Protein AF-A0A7L3BHM5-F1 (afdb_monomer_lite)

Sequence (59 aa):
DRNAELDFSTFLNIMYRQTKQEEPEKEILTALSMIDRQKRGVISASELRAKLTRLGEKL

Structure (mmCIF, N/CA/C/O backbone):
data_AF-A0A7L3BHM5-F1
#
_entry.id   AF-A0A7L3BHM5-F1
#
loop_
_atom_site.group_PDB
_atom_site.id
_atom_site.type_symbol
_atom_site.label_atom_id
_atom_site.label_alt_id
_atom_site.label_comp_id
_atom_site.label_asym_id
_atom_site.label_entity_id
_atom_site.label_seq_id
_atom_site.pdbx_PDB_ins_code
_atom_site.Cartn_x
_atom_site.Cartn_y
_atom_site.Cartn_z
_atom_site.occupancy
_atom_site.B_iso_or_equiv
_atom_site.auth_seq_id
_atom_site.auth_comp_id
_atom_site.auth_asym_id
_atom_site.auth_atom_id
_atom_site.pdbx_PDB_model_num
ATOM 1 N N . ASP A 1 1 ? 13.439 7.338 -36.381 1.00 52.62 1 ASP A N 1
ATOM 2 C CA . ASP A 1 1 ? 14.639 6.594 -35.958 1.00 52.62 1 ASP A CA 1
ATOM 3 C C . ASP A 1 1 ? 15.066 6.878 -34.539 1.00 52.62 1 ASP A C 1
ATOM 5 O O . ASP A 1 1 ? 15.741 7.863 -34.268 1.00 52.62 1 ASP A O 1
ATOM 9 N N . ARG A 1 2 ? 14.651 5.986 -33.644 1.00 48.88 2 ARG A N 1
ATOM 10 C CA . ARG A 1 2 ? 15.448 5.435 -32.546 1.00 48.88 2 ARG A CA 1
ATOM 11 C C . ARG A 1 2 ? 14.572 4.343 -31.952 1.00 48.88 2 ARG A C 1
ATOM 13 O O . ARG A 1 2 ? 13.737 4.617 -31.097 1.00 48.88 2 ARG A O 1
ATOM 20 N N . ASN A 1 3 ? 14.727 3.124 -32.463 1.00 55.47 3 ASN A N 1
ATOM 21 C CA . ASN A 1 3 ? 14.382 1.945 -31.683 1.00 55.47 3 ASN A CA 1
ATOM 22 C C . ASN A 1 3 ? 15.218 2.054 -30.406 1.00 55.47 3 ASN A C 1
ATOM 24 O O . ASN A 1 3 ? 16.412 1.768 -30.412 1.00 55.47 3 ASN A O 1
ATOM 28 N N . ALA A 1 4 ? 14.618 2.602 -29.352 1.00 62.34 4 ALA A N 1
ATOM 29 C CA . ALA A 1 4 ? 15.185 2.626 -28.020 1.00 62.34 4 ALA A CA 1
ATOM 30 C C . ALA A 1 4 ? 15.035 1.211 -27.456 1.00 62.34 4 ALA A C 1
ATOM 32 O O . ALA A 1 4 ? 14.206 0.962 -26.586 1.00 62.34 4 ALA A O 1
ATOM 33 N N . GLU A 1 5 ? 15.777 0.264 -28.032 1.00 69.38 5 GLU A N 1
ATOM 34 C CA . GLU A 1 5 ? 15.969 -1.033 -27.405 1.00 69.38 5 GLU A CA 1
ATOM 35 C C . GLU A 1 5 ? 16.707 -0.778 -26.099 1.00 69.38 5 GLU A C 1
ATOM 37 O O . GLU A 1 5 ? 17.869 -0.370 -26.067 1.00 69.38 5 GLU A O 1
ATOM 42 N N . LEU A 1 6 ? 15.960 -0.911 -25.012 1.00 78.38 6 LEU A N 1
ATOM 43 C CA . LEU A 1 6 ? 16.477 -0.756 -23.675 1.00 78.38 6 LEU A CA 1
ATOM 44 C C . LEU A 1 6 ? 17.213 -2.052 -23.341 1.00 78.38 6 LEU A C 1
ATOM 46 O O . LEU A 1 6 ? 16.592 -3.111 -23.241 1.00 78.38 6 LEU A O 1
ATOM 50 N N . ASP A 1 7 ? 18.538 -1.986 -23.219 1.00 84.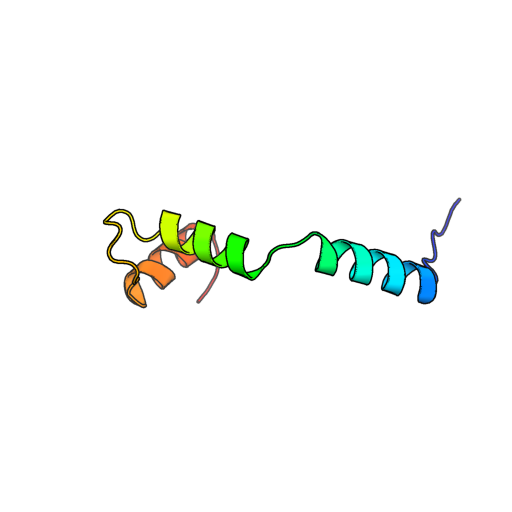81 7 ASP A N 1
ATOM 51 C CA . ASP A 1 7 ? 19.302 -3.163 -22.827 1.00 84.81 7 ASP A CA 1
ATOM 52 C C . ASP A 1 7 ? 18.892 -3.618 -21.415 1.00 84.81 7 ASP A C 1
ATOM 54 O O . ASP A 1 7 ? 18.451 -2.833 -20.566 1.00 84.81 7 ASP A O 1
ATOM 58 N N . PHE A 1 8 ? 19.046 -4.914 -21.159 1.00 81.25 8 PHE A N 1
ATOM 59 C CA . PHE A 1 8 ? 18.586 -5.530 -19.919 1.00 81.25 8 PHE A CA 1
ATOM 60 C C . PHE A 1 8 ? 19.266 -4.959 -18.662 1.00 81.25 8 PHE A C 1
ATOM 62 O O . PHE A 1 8 ? 18.640 -4.861 -17.609 1.00 81.25 8 PHE A O 1
ATOM 69 N N . SER A 1 9 ? 20.520 -4.514 -18.756 1.00 88.06 9 SER A N 1
ATOM 70 C CA . SER A 1 9 ? 21.242 -3.916 -17.625 1.00 88.06 9 SER A CA 1
ATOM 71 C C . SER A 1 9 ? 20.699 -2.527 -17.294 1.00 88.06 9 SER A C 1
ATOM 73 O O . SER A 1 9 ? 20.579 -2.157 -16.122 1.00 88.06 9 SER A O 1
ATOM 75 N N . THR A 1 10 ? 20.324 -1.765 -18.319 1.00 86.25 10 THR A N 1
ATOM 76 C CA . THR A 1 10 ? 19.631 -0.485 -18.170 1.00 86.25 10 THR A CA 1
ATOM 77 C C . THR A 1 10 ? 18.248 -0.687 -17.548 1.00 86.25 10 THR A C 1
ATOM 79 O O . THR A 1 10 ? 17.898 0.031 -16.610 1.00 86.25 10 THR A O 1
ATOM 82 N N . PHE A 1 11 ? 17.504 -1.715 -17.975 1.00 84.19 11 PHE A N 1
ATOM 83 C CA . PHE A 1 11 ? 16.218 -2.082 -17.372 1.00 84.19 11 PHE A CA 1
ATOM 84 C C . PHE A 1 11 ? 16.354 -2.372 -15.874 1.00 84.19 11 PHE A C 1
ATOM 86 O O . PHE A 1 11 ? 15.661 -1.765 -15.058 1.00 84.19 11 PHE A O 1
ATOM 93 N N . LEU A 1 12 ? 17.292 -3.246 -15.494 1.00 85.69 12 LEU A N 1
ATOM 94 C CA . LEU A 1 12 ? 17.516 -3.609 -14.094 1.00 85.69 12 LEU A CA 1
ATOM 95 C C . LEU A 1 12 ? 17.935 -2.409 -13.239 1.00 85.69 12 LEU A C 1
ATOM 97 O O . LEU A 1 12 ? 17.476 -2.282 -12.108 1.00 85.69 12 LEU A O 1
ATOM 101 N N . ASN A 1 13 ? 18.758 -1.502 -13.772 1.00 85.69 13 ASN A N 1
ATOM 102 C CA . ASN A 1 13 ? 19.140 -0.280 -13.062 1.00 85.69 13 ASN A CA 1
ATOM 103 C C . ASN A 1 13 ? 17.956 0.666 -12.832 1.00 85.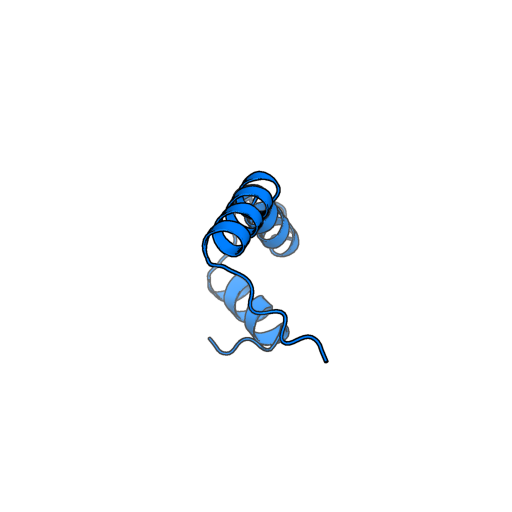69 13 ASN A C 1
ATOM 105 O O . ASN A 1 13 ? 17.862 1.265 -11.760 1.00 85.69 13 ASN A O 1
ATOM 109 N N . ILE A 1 14 ? 17.061 0.810 -13.813 1.00 85.06 14 ILE A N 1
ATOM 110 C CA . ILE A 1 14 ? 15.840 1.613 -13.668 1.00 85.06 14 ILE A CA 1
ATOM 111 C C . ILE A 1 14 ? 14.934 0.985 -12.608 1.00 85.06 14 ILE A C 1
ATOM 113 O O . ILE A 1 14 ? 14.582 1.662 -11.643 1.00 85.06 14 ILE A O 1
ATOM 117 N N . MET A 1 15 ? 14.655 -0.316 -12.726 1.00 83.25 15 MET A N 1
ATOM 118 C CA . MET A 1 15 ? 13.814 -1.043 -11.775 1.00 83.25 15 MET A CA 1
ATOM 119 C C . MET A 1 15 ? 14.379 -0.984 -10.357 1.00 83.25 15 MET A C 1
ATOM 121 O O . MET A 1 15 ? 13.632 -0.704 -9.428 1.00 83.25 15 MET A O 1
ATOM 125 N N . TYR A 1 16 ? 15.691 -1.179 -10.180 1.00 82.19 16 TYR A N 1
ATOM 126 C CA . TYR A 1 16 ? 16.369 -1.101 -8.881 1.00 82.19 16 TYR A CA 1
ATOM 127 C C . TYR A 1 16 ? 16.298 0.296 -8.254 1.00 82.19 16 TYR A C 1
ATOM 129 O O . TYR A 1 16 ? 16.127 0.435 -7.042 1.00 82.19 16 TYR A O 1
ATOM 137 N N . ARG A 1 17 ? 16.435 1.352 -9.066 1.00 81.62 17 ARG A N 1
ATOM 138 C CA . ARG A 1 17 ? 16.292 2.737 -8.597 1.00 81.62 17 ARG A CA 1
ATOM 139 C C . ARG A 1 17 ? 14.851 3.049 -8.205 1.00 81.62 17 ARG A C 1
ATOM 141 O O . ARG A 1 17 ? 14.657 3.666 -7.163 1.00 81.62 17 ARG A O 1
ATOM 148 N N . GLN A 1 18 ? 13.875 2.591 -8.990 1.00 79.00 18 GLN A N 1
ATOM 149 C CA . GLN A 1 18 ? 12.453 2.742 -8.677 1.00 79.00 18 GLN A CA 1
ATOM 150 C C . GLN A 1 18 ? 12.077 1.991 -7.404 1.00 79.00 18 GLN A C 1
ATOM 152 O O . GLN A 1 18 ? 11.574 2.618 -6.485 1.00 79.00 18 GLN A O 1
ATOM 157 N N . THR A 1 19 ? 12.440 0.712 -7.263 1.00 73.75 19 THR A N 1
ATOM 158 C CA . THR A 1 19 ? 12.131 -0.059 -6.038 1.00 73.75 19 THR A CA 1
ATOM 159 C C . THR A 1 19 ? 12.763 0.519 -4.775 1.00 73.75 19 THR A C 1
ATOM 161 O O . THR A 1 19 ? 12.252 0.289 -3.687 1.00 73.75 19 THR A O 1
ATOM 164 N N . LYS A 1 20 ? 13.880 1.250 -4.887 1.00 70.69 20 LYS A N 1
ATOM 165 C CA . LYS A 1 20 ? 14.491 1.954 -3.749 1.00 70.69 20 LYS A CA 1
ATOM 166 C C . LYS A 1 20 ? 13.829 3.286 -3.405 1.00 70.69 20 LYS A C 1
ATOM 168 O O . LYS A 1 20 ? 14.008 3.757 -2.286 1.00 70.69 20 LYS A O 1
ATOM 173 N N . GLN A 1 21 ? 13.175 3.930 -4.367 1.00 74.62 21 GLN A N 1
ATOM 174 C CA . GLN A 1 21 ? 12.476 5.201 -4.167 1.00 74.62 21 GLN A CA 1
ATOM 175 C C . GLN A 1 21 ? 11.006 5.001 -3.811 1.00 74.62 21 GLN A C 1
ATOM 177 O O . GLN A 1 21 ? 10.446 5.809 -3.075 1.00 74.62 21 GLN A O 1
ATOM 182 N N . GLU A 1 22 ? 10.397 3.943 -4.332 1.00 77.00 22 GLU A N 1
ATOM 183 C CA . GLU A 1 22 ? 9.053 3.524 -3.980 1.00 77.00 22 GLU A CA 1
ATOM 184 C C . GLU A 1 22 ? 9.074 3.016 -2.536 1.00 77.00 22 GLU A C 1
ATOM 186 O O . GLU A 1 22 ? 9.868 2.152 -2.162 1.00 77.00 22 GLU A O 1
ATOM 191 N N . GLU A 1 23 ? 8.196 3.574 -1.708 1.00 8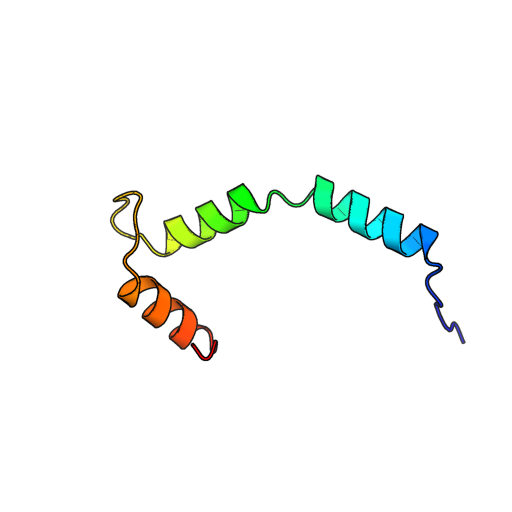3.06 23 GLU A N 1
ATOM 192 C CA . GLU A 1 23 ? 7.928 3.088 -0.357 1.00 83.06 23 GLU A CA 1
ATOM 193 C C . GLU A 1 23 ? 6.598 2.317 -0.412 1.00 83.06 23 GLU A C 1
ATOM 195 O O . GLU A 1 23 ? 5.585 2.823 0.081 1.00 83.06 23 GLU A O 1
ATOM 200 N N . PRO A 1 24 ? 6.544 1.117 -1.034 1.00 83.06 24 PRO A N 1
ATOM 201 C CA . PRO A 1 24 ? 5.283 0.447 -1.358 1.00 83.06 24 PRO A CA 1
ATOM 202 C C . PRO A 1 24 ? 4.438 0.186 -0.112 1.00 83.06 24 PRO A C 1
ATOM 204 O O . PRO A 1 24 ? 3.221 0.340 -0.138 1.00 83.06 24 PRO A O 1
ATOM 207 N N . GLU A 1 25 ? 5.076 -0.135 1.015 1.00 85.62 25 GLU A N 1
ATOM 208 C CA . GLU A 1 25 ? 4.395 -0.276 2.301 1.00 85.62 25 GLU A CA 1
ATOM 209 C C . GLU A 1 25 ? 3.686 1.022 2.710 1.00 85.62 25 GLU A C 1
ATOM 211 O O . GLU A 1 25 ? 2.504 1.011 3.051 1.00 85.62 25 GLU A O 1
ATOM 216 N N . LYS A 1 26 ? 4.373 2.162 2.623 1.00 88.69 26 LYS A N 1
ATOM 217 C CA . LYS A 1 26 ? 3.808 3.464 2.983 1.00 88.69 26 LYS A CA 1
ATOM 218 C C . LYS A 1 26 ? 2.696 3.880 2.030 1.00 88.69 26 LYS A C 1
ATOM 220 O O . LYS A 1 26 ? 1.700 4.443 2.482 1.00 88.69 26 LYS A O 1
ATOM 225 N N . GLU A 1 27 ? 2.835 3.608 0.737 1.00 88.31 27 GLU A N 1
ATOM 226 C CA . GLU A 1 27 ? 1.794 3.884 -0.255 1.00 88.31 27 GLU A CA 1
ATOM 227 C C . GLU A 1 27 ? 0.536 3.052 0.012 1.00 88.31 27 GLU A C 1
ATOM 229 O O . GLU A 1 27 ? -0.564 3.606 0.087 1.00 88.31 27 GLU A O 1
ATOM 234 N N . ILE A 1 28 ? 0.699 1.748 0.263 1.00 88.38 28 ILE A N 1
ATOM 235 C CA . ILE A 1 28 ? -0.397 0.843 0.630 1.00 88.38 28 ILE A CA 1
ATOM 236 C C . ILE A 1 28 ? -1.068 1.319 1.922 1.00 88.38 28 ILE A C 1
ATOM 238 O O . ILE A 1 28 ? -2.289 1.470 1.960 1.00 88.38 28 ILE A O 1
ATOM 242 N N . LEU A 1 29 ? -0.297 1.620 2.969 1.00 90.06 29 LEU A N 1
ATOM 243 C CA . LEU A 1 29 ? -0.832 2.112 4.242 1.00 90.06 29 LEU A CA 1
ATOM 244 C C . LEU A 1 29 ? -1.561 3.450 4.082 1.00 90.06 29 LEU A C 1
ATOM 246 O O . LEU A 1 29 ? -2.631 3.648 4.660 1.00 90.06 29 LEU A O 1
ATOM 250 N N . THR A 1 30 ? -1.030 4.353 3.257 1.00 90.44 30 THR A N 1
ATOM 251 C CA . THR A 1 30 ? -1.672 5.636 2.950 1.00 90.44 30 THR A CA 1
ATOM 252 C C . THR A 1 30 ? -3.008 5.406 2.250 1.00 90.44 30 THR A C 1
ATOM 254 O O . THR A 1 30 ? -4.026 5.947 2.687 1.00 90.44 30 THR A O 1
ATOM 257 N N . ALA A 1 31 ? -3.050 4.549 1.229 1.00 89.31 31 ALA A N 1
ATOM 258 C CA . ALA A 1 31 ? -4.280 4.207 0.524 1.00 89.31 31 ALA A CA 1
ATOM 259 C C . ALA A 1 31 ? -5.321 3.563 1.457 1.00 89.31 31 ALA A C 1
ATOM 261 O O . ALA A 1 31 ? -6.486 3.966 1.451 1.00 89.31 31 ALA A O 1
ATOM 262 N N . LEU A 1 32 ? -4.905 2.624 2.313 1.00 90.81 32 LEU A N 1
ATOM 263 C CA . LEU A 1 32 ? -5.776 1.992 3.308 1.00 90.81 32 LEU A CA 1
ATOM 264 C C . LEU A 1 32 ? -6.302 3.009 4.332 1.00 90.81 32 LEU A C 1
ATOM 266 O O . LEU A 1 32 ? -7.491 2.990 4.653 1.00 90.81 32 LEU A O 1
ATOM 270 N N . SER A 1 33 ? -5.473 3.961 4.772 1.00 91.25 33 SER A N 1
ATOM 271 C CA . SER A 1 33 ? -5.898 5.032 5.685 1.00 91.25 33 SER A CA 1
ATOM 272 C C . SER A 1 33 ? -6.943 5.970 5.063 1.00 91.25 33 SER A C 1
ATOM 274 O O . SER A 1 33 ? -7.840 6.449 5.752 1.00 91.25 33 SER A O 1
ATOM 276 N N . MET A 1 34 ? -6.891 6.191 3.744 1.00 89.06 34 MET A N 1
ATOM 277 C CA . MET A 1 34 ? -7.910 6.959 3.017 1.00 89.06 34 MET A CA 1
ATOM 278 C C . MET A 1 34 ? -9.242 6.203 2.877 1.00 89.06 34 MET A C 1
ATOM 280 O O . MET A 1 34 ? -10.284 6.815 2.605 1.00 89.06 34 MET A O 1
ATOM 284 N N . ILE A 1 35 ? -9.223 4.874 3.011 1.00 90.06 35 ILE A N 1
ATOM 285 C CA . ILE A 1 35 ? -10.423 4.027 3.025 1.00 90.06 35 ILE A CA 1
ATOM 286 C C . ILE A 1 35 ? -11.026 4.013 4.433 1.00 90.06 35 ILE A C 1
ATOM 288 O O . ILE A 1 35 ? -12.233 4.217 4.577 1.00 90.06 35 ILE A O 1
ATOM 292 N N . ASP A 1 36 ? -10.194 3.863 5.465 1.00 92.94 36 ASP A N 1
ATOM 293 C CA . ASP A 1 36 ? -10.597 3.893 6.871 1.00 92.94 36 ASP A CA 1
ATOM 294 C C . ASP A 1 36 ? -10.851 5.319 7.385 1.00 92.94 36 ASP A C 1
ATOM 296 O O . ASP A 1 36 ? -10.119 5.885 8.199 1.00 92.94 36 ASP A O 1
ATOM 300 N N . ARG A 1 37 ? -11.957 5.913 6.931 1.00 87.31 37 ARG A N 1
ATOM 301 C CA . ARG A 1 37 ? -12.379 7.270 7.323 1.00 87.31 37 ARG A CA 1
ATOM 302 C C . ARG A 1 37 ? -12.512 7.467 8.835 1.00 87.31 37 ARG A C 1
ATOM 304 O O . ARG A 1 37 ? -12.447 8.601 9.301 1.00 87.31 37 ARG A O 1
ATOM 311 N N . GLN A 1 38 ? -12.739 6.387 9.577 1.00 91.50 38 GLN A N 1
ATOM 312 C CA . GLN A 1 38 ? -12.931 6.410 11.024 1.00 91.50 38 GLN A CA 1
ATOM 313 C C . GLN A 1 38 ? -11.623 6.220 11.805 1.00 91.50 38 GLN A C 1
ATOM 315 O O . GLN A 1 38 ? -11.649 6.320 13.027 1.00 91.50 38 GLN A O 1
ATOM 320 N N . LYS A 1 39 ? -10.490 5.981 11.126 1.00 90.12 39 LYS A N 1
ATOM 321 C CA . LYS A 1 39 ?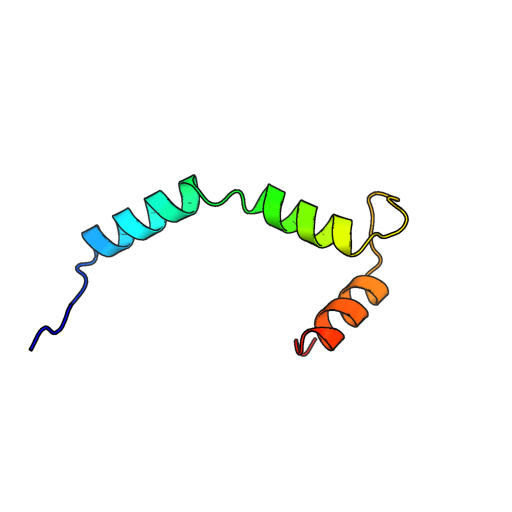 -9.171 5.756 11.740 1.00 90.12 39 LYS A CA 1
ATOM 322 C C . LYS A 1 39 ? -9.171 4.632 12.788 1.00 90.12 39 LYS A C 1
ATOM 324 O O . LYS A 1 39 ? -8.537 4.746 13.833 1.00 90.12 39 LYS A O 1
ATOM 329 N N . ARG A 1 40 ? -9.882 3.541 12.505 1.00 93.81 40 ARG A N 1
ATOM 330 C CA . ARG A 1 40 ? -9.900 2.303 13.302 1.00 93.81 40 ARG A CA 1
ATOM 331 C C . ARG A 1 40 ? -8.604 1.495 13.179 1.00 93.81 40 ARG A C 1
ATOM 333 O O . ARG A 1 40 ? -8.371 0.611 13.996 1.00 93.81 40 ARG A O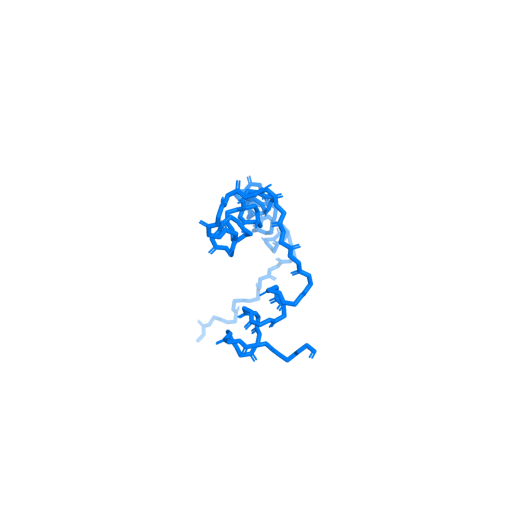 1
ATOM 340 N N . GLY A 1 41 ? -7.794 1.755 12.153 1.00 91.50 41 GLY A N 1
ATOM 341 C CA . GLY A 1 41 ? -6.590 0.990 11.822 1.00 91.50 41 GLY A CA 1
ATOM 342 C C . GLY A 1 41 ? -6.876 -0.324 11.088 1.00 91.50 41 GLY A C 1
ATOM 343 O O . GLY A 1 41 ? -5.954 -1.086 10.818 1.00 91.50 41 GLY A O 1
ATOM 344 N N . VAL A 1 42 ? -8.140 -0.594 10.753 1.00 91.06 42 VAL A N 1
ATOM 345 C CA . VAL A 1 42 ? -8.581 -1.796 10.038 1.00 91.06 42 VAL A CA 1
ATOM 346 C C . VAL A 1 42 ? -9.690 -1.438 9.055 1.00 91.06 42 VAL A C 1
ATOM 348 O O . VAL A 1 42 ? -10.524 -0.576 9.332 1.00 91.06 42 VAL A O 1
ATOM 351 N N . ILE A 1 43 ? -9.738 -2.146 7.927 1.00 93.62 43 ILE A N 1
ATOM 352 C CA . ILE A 1 43 ? -10.850 -2.084 6.975 1.00 93.62 43 ILE A CA 1
ATOM 353 C C . ILE A 1 43 ? -11.463 -3.468 6.807 1.00 93.62 43 ILE A C 1
ATOM 355 O O . ILE A 1 43 ? -10.776 -4.486 6.879 1.00 93.62 43 ILE A O 1
ATOM 359 N N . SER A 1 44 ? -12.769 -3.514 6.581 1.00 93.50 44 SER A N 1
ATOM 360 C CA . SER A 1 44 ? -13.458 -4.759 6.250 1.00 93.50 44 SER A CA 1
ATOM 361 C C . SER A 1 44 ? -13.301 -5.110 4.768 1.00 93.50 44 SER A C 1
ATOM 363 O O . SER A 1 44 ? -13.096 -4.244 3.912 1.00 93.50 44 SER A O 1
ATOM 365 N N . ALA A 1 45 ? -13.462 -6.394 4.442 1.00 92.56 45 ALA A N 1
ATOM 366 C CA . ALA A 1 45 ? -13.433 -6.865 3.057 1.00 92.56 45 ALA A CA 1
ATOM 367 C C . ALA A 1 45 ? -14.516 -6.199 2.183 1.00 92.56 45 ALA A C 1
ATOM 369 O O . ALA A 1 45 ? -14.288 -5.939 1.003 1.00 92.56 45 ALA A O 1
ATOM 370 N N . SER A 1 46 ? -15.683 -5.886 2.755 1.00 92.25 46 SER A N 1
ATOM 371 C CA . SER A 1 46 ? -16.770 -5.201 2.048 1.00 92.25 46 SER A CA 1
ATOM 372 C C . SER A 1 46 ? -16.433 -3.741 1.733 1.00 92.25 46 SER A C 1
ATOM 374 O O . SER A 1 46 ? -16.685 -3.298 0.614 1.00 92.25 46 SER A O 1
ATOM 376 N N . GLU A 1 47 ? -15.822 -3.005 2.669 1.00 90.19 47 GLU A N 1
ATOM 377 C CA . GLU A 1 47 ? -15.349 -1.628 2.448 1.00 90.19 47 GLU A CA 1
ATOM 378 C C . GLU A 1 47 ? -14.281 -1.571 1.352 1.00 90.19 47 GLU A C 1
ATOM 380 O O . GLU A 1 47 ? -14.349 -0.720 0.460 1.00 90.19 47 GLU A O 1
ATOM 385 N N . LEU A 1 48 ? -13.332 -2.512 1.386 1.00 91.00 48 LEU A N 1
ATOM 386 C CA . LEU A 1 48 ? -12.296 -2.631 0.366 1.00 91.00 48 LEU A CA 1
ATOM 387 C C . LEU A 1 48 ? -12.902 -2.926 -1.011 1.00 91.00 48 LEU A C 1
ATOM 389 O O . LEU A 1 48 ? -12.619 -2.208 -1.971 1.00 91.00 48 LEU A O 1
ATOM 393 N N . ARG A 1 49 ? -13.788 -3.930 -1.103 1.00 91.19 49 ARG A N 1
ATOM 394 C CA . ARG A 1 49 ? -14.462 -4.297 -2.357 1.00 91.19 49 ARG A CA 1
ATOM 395 C C . ARG A 1 49 ? -15.254 -3.125 -2.925 1.00 91.19 49 ARG A C 1
ATOM 397 O O . ARG A 1 49 ? -15.093 -2.795 -4.093 1.00 91.19 49 ARG A O 1
ATOM 404 N N . ALA A 1 50 ? -16.048 -2.449 -2.094 1.00 90.62 50 ALA A N 1
ATOM 405 C CA . ALA A 1 50 ? -16.825 -1.289 -2.515 1.00 90.62 50 ALA A CA 1
ATOM 406 C C . ALA A 1 50 ? -15.933 -0.155 -3.046 1.00 90.62 50 ALA A C 1
ATOM 408 O O . ALA A 1 50 ? -1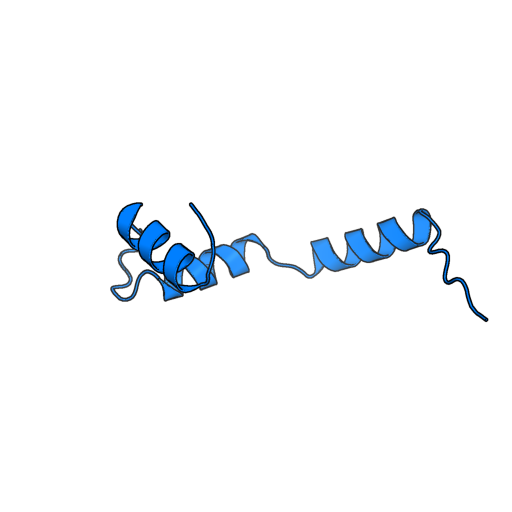6.281 0.493 -4.035 1.00 90.62 50 ALA A O 1
ATOM 409 N N . LYS A 1 51 ? -14.774 0.090 -2.417 1.00 89.75 51 LYS A N 1
ATOM 410 C CA . LYS A 1 51 ? -13.822 1.101 -2.893 1.00 89.75 51 LYS A CA 1
ATOM 411 C C . LYS A 1 51 ? -13.220 0.715 -4.244 1.00 89.75 51 LYS A C 1
ATOM 413 O O . LYS A 1 51 ? -13.230 1.544 -5.148 1.00 89.75 51 LYS A O 1
ATOM 418 N N . LEU A 1 52 ? -12.734 -0.515 -4.378 1.00 89.19 52 LEU A N 1
ATOM 419 C CA . LEU A 1 52 ? -12.081 -1.004 -5.592 1.00 89.19 52 LEU A CA 1
ATOM 420 C C . LEU A 1 52 ? -13.059 -1.070 -6.774 1.00 89.19 52 LEU A C 1
ATOM 422 O O . LEU A 1 52 ? -12.757 -0.547 -7.843 1.00 89.19 52 LEU A O 1
ATOM 426 N N . THR A 1 53 ? -14.290 -1.545 -6.561 1.00 91.38 53 THR A N 1
ATOM 427 C CA . THR A 1 53 ? -15.341 -1.511 -7.592 1.00 91.38 53 THR A CA 1
ATOM 428 C C . THR A 1 53 ? -15.653 -0.085 -8.062 1.00 91.38 53 THR A C 1
ATOM 430 O O . THR A 1 53 ? -15.865 0.135 -9.252 1.00 91.38 53 THR A O 1
ATOM 433 N N . ARG A 1 54 ? -15.630 0.921 -7.171 1.00 87.88 54 ARG A N 1
ATOM 434 C CA . ARG A 1 54 ? -15.806 2.336 -7.564 1.00 87.88 54 ARG A CA 1
ATOM 435 C C . ARG A 1 54 ? -14.639 2.905 -8.372 1.00 87.88 54 ARG A C 1
ATOM 437 O O . ARG A 1 54 ? -14.843 3.892 -9.071 1.00 87.88 54 ARG A O 1
ATOM 444 N N . LEU A 1 55 ? -13.448 2.321 -8.263 1.00 86.81 55 LEU A N 1
ATOM 445 C CA . LEU A 1 55 ? -12.276 2.693 -9.061 1.00 86.81 55 LEU A CA 1
ATOM 446 C C . LEU A 1 55 ? -12.256 2.001 -10.435 1.00 86.81 55 LEU A C 1
ATOM 448 O O . LEU A 1 55 ? -11.375 2.287 -11.235 1.00 86.81 55 LEU A O 1
ATOM 452 N N . GLY A 1 56 ? -13.240 1.144 -10.729 1.00 87.50 56 GLY A N 1
ATOM 453 C CA . GLY A 1 56 ? -13.338 0.414 -11.995 1.00 87.50 56 GLY A CA 1
ATOM 454 C C . GLY A 1 56 ? -12.694 -0.972 -11.969 1.00 87.50 56 GLY A C 1
ATOM 455 O O . GLY A 1 56 ? -12.758 -1.682 -12.971 1.00 87.50 56 GLY A O 1
ATOM 456 N N . GLU A 1 57 ? -12.138 -1.386 -10.828 1.00 82.56 57 GLU A N 1
ATOM 457 C CA . GLU A 1 57 ? -11.565 -2.720 -10.656 1.00 82.56 57 GLU A CA 1
ATOM 458 C C . GLU A 1 57 ? -12.675 -3.770 -10.519 1.00 82.56 57 GLU A C 1
ATOM 460 O O . GLU A 1 57 ? -13.591 -3.643 -9.696 1.00 82.56 57 GLU A O 1
ATOM 465 N N . LYS A 1 58 ? -12.594 -4.834 -11.324 1.00 77.00 58 LYS A N 1
ATOM 466 C CA . LYS A 1 58 ? -13.489 -5.992 -11.213 1.00 77.00 58 LYS A CA 1
ATOM 467 C C . LYS A 1 58 ? -12.890 -6.994 -10.228 1.00 77.00 58 LYS A C 1
ATOM 469 O O . LYS A 1 58 ? -11.835 -7.560 -10.495 1.00 77.00 58 LYS A O 1
ATOM 474 N N . LEU A 1 59 ? -13.596 -7.210 -9.119 1.00 64.12 59 LEU A N 1
ATOM 475 C CA . LEU A 1 59 ? -13.261 -8.149 -8.042 1.00 64.12 59 LEU A CA 1
ATOM 476 C C . LEU A 1 59 ? -14.316 -9.235 -7.898 1.00 64.12 59 LEU A C 1
ATOM 478 O O . LEU A 1 59 ? -15.519 -8.881 -7.977 1.00 64.12 59 LEU A O 1
#

Secondary structure (DSSP, 8-state):
-------HHHHHHHHHHHHHH--HHHHHHHHHHHH-TT--S---HHHHHHHHHHTT---

Organism: NCBI:txid302527

pLDDT: mean 83.86, std 10.13, range [48.88, 93.81]

Foldseek 3Di:
DDPCPQDPVNVVVVVVVCVVVDPVVVVVQVVVVVLPPVPPSDDDPVSVVVVCVVVVDDD

InterPro domains:
  IPR002048 EF-hand domain [PS50222] (23-58)
  IPR011992 EF-hand domain pair [SSF47473] (5-59)
  IPR050230 Calmodulin/Myosin light chain/Troponin C-like [PTHR23048] (3-59)

Radius of gyration: 17.93 Å; chains: 1; bounding box: 38×15×49 Å